Protein AF-A0A8S1ZXS4-F1 (afdb_monomer_lite)

Sequence (180 aa):
MLQGVTDLVLRGYRLYIASNRRCVRVIDLSGDEGFEDVTGSNPKPMLSPLGENDSFNIVVTTAGEALLVESTTFENQRTFRIYKKDPNADPEDQMPHLVEVDSLGDEALLLDLGITVPANHALGIQPNTIYFTRHNRVRYRVSFDLEICVFNVATKTIIKHLPHLANLKPRDALWFLPMT

Structure (mmCIF, N/CA/C/O backbone):
data_AF-A0A8S1ZXS4-F1
#
_entry.id   AF-A0A8S1ZXS4-F1
#
loop_
_atom_site.group_PDB
_atom_site.id
_atom_site.type_symbol
_atom_site.label_atom_id
_atom_site.label_alt_id
_atom_site.label_comp_id
_atom_site.label_asym_id
_atom_site.label_entity_id
_atom_site.label_seq_id
_atom_site.pdbx_PDB_ins_code
_atom_site.Car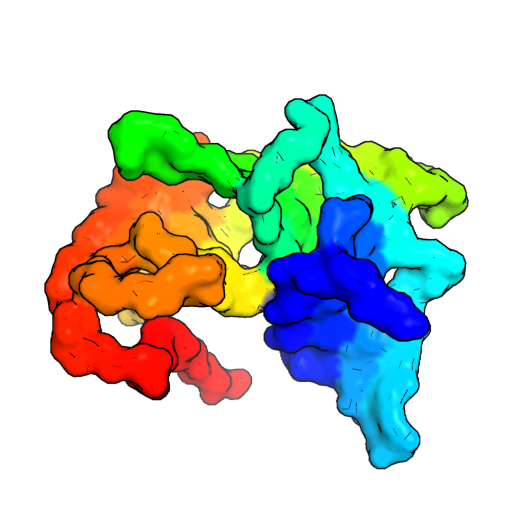tn_x
_atom_site.Cartn_y
_atom_site.Cartn_z
_atom_site.occupancy
_atom_site.B_iso_or_equiv
_atom_site.auth_seq_id
_atom_site.auth_comp_id
_atom_site.auth_asym_id
_atom_site.auth_atom_id
_atom_site.pdbx_PDB_model_num
ATOM 1 N N . MET A 1 1 ? 24.495 -1.938 -6.589 1.00 41.41 1 MET A N 1
ATOM 2 C CA . MET A 1 1 ? 24.020 -2.426 -5.273 1.00 41.41 1 MET A CA 1
ATOM 3 C C . MET A 1 1 ? 22.846 -1.558 -4.843 1.00 41.41 1 MET A C 1
ATOM 5 O O . MET A 1 1 ? 22.994 -0.344 -4.861 1.00 41.41 1 MET A O 1
ATOM 9 N N . LEU A 1 2 ? 21.697 -2.152 -4.507 1.00 52.34 2 LEU A N 1
ATOM 10 C CA . LEU A 1 2 ? 20.544 -1.449 -3.928 1.00 52.34 2 LEU A CA 1
ATOM 11 C C . LEU A 1 2 ? 20.883 -1.051 -2.479 1.00 52.34 2 LEU A C 1
ATOM 13 O O . LEU A 1 2 ? 20.649 -1.821 -1.552 1.00 52.34 2 LEU A O 1
ATOM 17 N N . GLN A 1 3 ? 21.511 0.107 -2.277 1.00 55.66 3 GLN A N 1
ATOM 18 C CA . GLN A 1 3 ? 21.660 0.675 -0.935 1.00 55.66 3 GLN A CA 1
ATOM 19 C C . GLN A 1 3 ? 20.367 1.388 -0.532 1.00 55.66 3 GLN A C 1
ATOM 21 O O . GLN A 1 3 ? 19.775 2.102 -1.338 1.00 55.66 3 GLN A O 1
ATOM 26 N N . GLY A 1 4 ? 19.949 1.200 0.721 1.00 70.38 4 GLY A N 1
ATOM 27 C CA . GLY A 1 4 ? 18.827 1.935 1.301 1.00 70.38 4 GLY A CA 1
ATOM 28 C C . GLY A 1 4 ? 17.440 1.447 0.884 1.00 70.38 4 GLY A C 1
ATOM 29 O O . GLY A 1 4 ? 16.550 2.276 0.781 1.00 70.38 4 GLY A O 1
ATOM 30 N N . VAL A 1 5 ? 17.230 0.148 0.635 1.00 79.81 5 VAL A N 1
ATOM 31 C CA . VAL A 1 5 ? 15.873 -0.399 0.422 1.00 79.81 5 VAL A CA 1
ATOM 32 C C . VAL A 1 5 ? 15.029 -0.205 1.683 1.00 79.81 5 VAL A C 1
ATOM 34 O O . VAL A 1 5 ? 15.467 -0.571 2.774 1.00 79.81 5 VAL A O 1
ATOM 37 N N . THR A 1 6 ? 13.833 0.361 1.534 1.00 79.50 6 THR A N 1
ATOM 38 C CA . THR A 1 6 ? 12.913 0.643 2.649 1.00 79.50 6 THR A CA 1
ATOM 39 C C . THR A 1 6 ? 11.636 -0.179 2.610 1.00 79.50 6 THR A C 1
ATOM 41 O O . THR A 1 6 ? 11.071 -0.431 3.672 1.00 79.50 6 THR A O 1
ATOM 44 N N . ASP A 1 7 ? 11.187 -0.592 1.425 1.00 83.06 7 ASP A N 1
ATOM 45 C CA . ASP A 1 7 ? 9.941 -1.338 1.240 1.00 83.06 7 ASP A CA 1
ATOM 46 C C . ASP A 1 7 ? 10.002 -2.209 -0.024 1.00 83.06 7 ASP A C 1
ATOM 48 O O . ASP A 1 7 ? 10.740 -1.902 -0.969 1.00 83.06 7 ASP A O 1
ATOM 52 N N . LEU A 1 8 ? 9.244 -3.304 -0.029 1.00 89.19 8 LEU A N 1
ATOM 53 C CA . LEU A 1 8 ? 9.168 -4.274 -1.122 1.00 89.19 8 LEU A CA 1
ATOM 54 C C . LEU A 1 8 ? 7.729 -4.762 -1.272 1.00 89.19 8 LEU A C 1
ATOM 56 O O . LEU A 1 8 ? 7.155 -5.288 -0.322 1.00 89.19 8 LEU A O 1
ATOM 60 N N . VAL A 1 9 ? 7.183 -4.673 -2.482 1.00 89.62 9 VAL A N 1
ATOM 61 C CA . VAL A 1 9 ? 5.836 -5.166 -2.788 1.00 89.62 9 VAL A CA 1
ATOM 62 C C . VAL A 1 9 ? 5.889 -6.075 -4.001 1.00 89.62 9 VAL A C 1
ATOM 64 O O . VAL A 1 9 ? 6.339 -5.667 -5.068 1.00 89.62 9 VAL A O 1
ATOM 67 N N . LEU A 1 10 ? 5.399 -7.304 -3.856 1.00 89.25 10 LEU A N 1
ATOM 68 C CA . LEU A 1 10 ? 5.210 -8.224 -4.973 1.00 89.25 10 LEU A CA 1
ATOM 69 C C . LEU A 1 10 ? 3.737 -8.218 -5.382 1.00 89.25 10 LEU A C 1
ATOM 71 O O . LEU A 1 10 ? 2.866 -8.519 -4.566 1.00 89.25 10 LEU A O 1
ATOM 75 N N . ARG A 1 11 ? 3.458 -7.915 -6.652 1.00 87.00 11 ARG A N 1
ATOM 76 C CA . ARG A 1 11 ? 2.115 -8.009 -7.228 1.00 87.00 11 ARG A CA 1
ATOM 77 C C . ARG A 1 11 ? 2.163 -8.723 -8.573 1.00 87.00 11 ARG A C 1
ATOM 79 O O . ARG A 1 11 ? 2.772 -8.234 -9.523 1.00 87.00 11 ARG A O 1
ATOM 86 N N . GLY A 1 12 ? 1.505 -9.880 -8.653 1.00 88.56 12 GLY A N 1
ATOM 87 C CA . GLY A 1 12 ? 1.665 -10.782 -9.794 1.00 88.56 12 GLY A CA 1
ATOM 88 C C . GLY A 1 12 ? 3.137 -11.167 -9.944 1.00 88.56 12 GLY A C 1
ATOM 89 O O . GLY A 1 12 ? 3.756 -11.608 -8.980 1.00 88.56 12 GLY A O 1
ATOM 90 N N . TYR A 1 13 ? 3.703 -10.922 -11.124 1.00 90.88 13 TYR A N 1
ATOM 91 C CA . TYR A 1 13 ? 5.125 -11.140 -11.403 1.00 90.88 13 TYR A CA 1
ATOM 92 C C . TYR A 1 13 ? 5.992 -9.886 -11.229 1.00 90.88 13 TYR A C 1
ATOM 94 O O . TYR A 1 13 ? 7.182 -9.929 -11.510 1.00 90.88 13 TYR A O 1
ATOM 102 N N . ARG A 1 14 ? 5.435 -8.760 -10.769 1.00 91.00 14 ARG A N 1
ATOM 103 C CA . ARG A 1 14 ? 6.185 -7.504 -10.629 1.00 91.00 14 ARG A CA 1
ATOM 104 C C . ARG A 1 14 ? 6.575 -7.242 -9.184 1.00 91.00 14 ARG A C 1
ATOM 106 O O . ARG A 1 14 ? 5.717 -7.170 -8.304 1.00 91.00 14 ARG A O 1
ATOM 113 N N . LEU A 1 15 ? 7.870 -7.058 -8.958 1.00 91.62 15 LEU A N 1
ATOM 114 C CA . LEU A 1 15 ? 8.454 -6.662 -7.685 1.00 91.62 15 LEU A CA 1
ATOM 115 C C . LEU A 1 15 ? 8.760 -5.162 -7.698 1.00 91.62 15 LEU A C 1
ATOM 117 O O . LEU A 1 15 ? 9.631 -4.695 -8.429 1.00 91.62 15 LEU A O 1
ATOM 121 N N . TYR A 1 16 ? 8.066 -4.419 -6.850 1.00 89.75 16 TYR A N 1
ATOM 122 C CA . TYR A 1 16 ? 8.255 -2.995 -6.623 1.00 89.75 16 TYR A CA 1
ATOM 123 C C . TYR A 1 16 ? 9.205 -2.814 -5.440 1.00 89.75 16 TYR A C 1
ATOM 125 O O . TYR A 1 16 ? 8.999 -3.388 -4.371 1.00 89.75 16 TYR A O 1
ATOM 133 N N . ILE A 1 17 ? 10.254 -2.022 -5.633 1.00 87.69 17 ILE A N 1
ATOM 134 C CA . ILE A 1 17 ? 11.334 -1.805 -4.674 1.00 87.69 17 ILE A CA 1
ATOM 135 C C . ILE A 1 17 ? 11.404 -0.319 -4.347 1.00 87.69 17 ILE A C 1
ATOM 137 O O . ILE A 1 17 ? 11.690 0.495 -5.226 1.00 87.69 17 ILE A O 1
ATOM 141 N N . ALA A 1 18 ? 11.176 0.019 -3.080 1.00 84.25 18 ALA A N 1
ATOM 142 C CA . ALA A 1 18 ? 11.321 1.370 -2.559 1.00 84.25 18 ALA A CA 1
ATOM 143 C C . ALA A 1 18 ? 12.730 1.595 -2.017 1.00 84.25 18 ALA A C 1
ATOM 145 O O . ALA A 1 18 ? 13.259 0.748 -1.290 1.00 84.25 18 ALA A O 1
ATOM 146 N N . SER A 1 19 ? 13.313 2.759 -2.291 1.00 81.62 19 SER A N 1
ATOM 147 C CA . SER A 1 19 ? 14.513 3.224 -1.595 1.00 81.62 19 SER A CA 1
ATOM 148 C C . SER A 1 19 ? 14.201 4.301 -0.554 1.00 81.62 19 SER A C 1
ATOM 150 O O . SER A 1 19 ? 13.156 4.946 -0.581 1.00 81.62 19 SER A O 1
ATOM 152 N N . ASN A 1 20 ? 15.166 4.568 0.321 1.00 75.12 20 ASN A N 1
ATOM 153 C CA . ASN A 1 20 ? 15.162 5.659 1.292 1.00 75.12 20 ASN A CA 1
ATOM 154 C C . ASN A 1 20 ? 15.043 7.044 0.647 1.00 75.12 20 ASN A C 1
ATOM 156 O O . ASN A 1 20 ? 14.559 7.968 1.288 1.00 75.12 20 ASN A O 1
ATOM 160 N N . ARG A 1 21 ? 15.419 7.178 -0.629 1.00 73.94 21 ARG A N 1
ATOM 161 C CA . ARG A 1 21 ? 15.195 8.384 -1.440 1.00 73.94 21 ARG A CA 1
ATOM 162 C C . ARG A 1 21 ? 13.806 8.427 -2.080 1.00 73.94 21 ARG A C 1
ATOM 164 O O . ARG A 1 21 ? 13.577 9.218 -2.989 1.00 73.94 21 ARG A O 1
ATOM 171 N N . ARG A 1 22 ? 12.899 7.548 -1.639 1.00 74.31 22 ARG A N 1
ATOM 172 C CA . ARG A 1 22 ? 11.533 7.382 -2.154 1.00 74.31 22 ARG A CA 1
ATOM 173 C C . ARG A 1 22 ? 11.491 7.094 -3.655 1.00 74.31 22 ARG A C 1
ATOM 175 O O . ARG A 1 22 ? 10.506 7.382 -4.324 1.00 74.31 22 ARG A O 1
ATOM 182 N N . CYS A 1 23 ? 12.558 6.522 -4.204 1.00 78.62 23 CYS A N 1
ATOM 183 C CA . CYS A 1 23 ? 12.569 6.054 -5.580 1.00 78.62 23 CYS A CA 1
ATOM 184 C C . CYS A 1 23 ? 11.900 4.686 -5.662 1.00 78.62 23 CYS A C 1
ATOM 186 O O . CYS A 1 23 ? 12.178 3.820 -4.829 1.00 78.62 23 CYS A O 1
ATOM 188 N N . VAL A 1 24 ? 11.084 4.485 -6.696 1.00 82.00 24 VAL A N 1
ATOM 189 C CA . VAL A 1 24 ? 10.483 3.183 -6.997 1.00 82.00 24 VAL A CA 1
ATOM 190 C C . VAL A 1 24 ? 11.207 2.558 -8.176 1.00 82.00 24 VAL A C 1
ATOM 192 O O . VAL A 1 24 ? 11.368 3.190 -9.220 1.00 82.00 24 VAL A O 1
ATOM 195 N N . ARG A 1 25 ? 11.634 1.310 -8.004 1.00 85.94 25 ARG A N 1
ATOM 196 C CA . ARG A 1 25 ? 12.129 0.446 -9.075 1.00 85.94 25 ARG A CA 1
ATOM 197 C C . ARG A 1 25 ? 11.171 -0.724 -9.243 1.00 85.94 25 ARG A C 1
ATOM 199 O O . ARG A 1 25 ? 10.718 -1.269 -8.242 1.00 85.94 25 ARG A O 1
ATOM 206 N N . VAL A 1 26 ? 10.872 -1.114 -10.472 1.00 88.88 26 VAL A N 1
ATOM 207 C CA . VAL A 1 26 ? 9.985 -2.234 -10.786 1.00 88.88 26 VAL A CA 1
ATOM 208 C C . VAL A 1 26 ? 10.769 -3.282 -11.558 1.00 88.88 26 VAL A C 1
ATOM 210 O O . VAL A 1 26 ? 11.319 -3.006 -12.619 1.00 88.88 26 VAL A O 1
ATOM 213 N N . ILE A 1 27 ? 10.815 -4.486 -11.003 1.00 90.62 27 ILE A N 1
ATOM 214 C CA . ILE A 1 27 ? 11.440 -5.651 -11.615 1.00 90.62 27 ILE A CA 1
ATOM 215 C C . ILE A 1 27 ? 10.336 -6.608 -12.059 1.00 90.62 27 ILE A C 1
ATOM 217 O O . ILE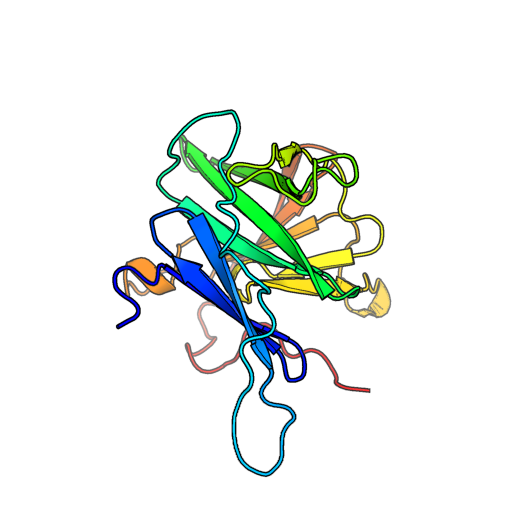 A 1 27 ? 9.493 -6.990 -11.247 1.00 90.62 27 ILE A O 1
ATOM 221 N N . ASP A 1 28 ? 10.336 -6.991 -13.328 1.00 91.56 28 ASP A N 1
ATOM 222 C CA . ASP A 1 28 ? 9.468 -8.030 -13.868 1.00 91.56 28 ASP A CA 1
ATOM 223 C C . ASP A 1 28 ? 10.149 -9.397 -13.724 1.00 91.56 28 ASP A C 1
ATOM 225 O O . ASP A 1 28 ? 11.274 -9.598 -14.178 1.00 91.56 28 ASP A O 1
ATOM 229 N N . LEU A 1 29 ? 9.474 -10.316 -13.038 1.00 92.44 29 LEU A N 1
ATOM 230 C CA . LEU A 1 29 ? 9.919 -11.677 -12.740 1.00 92.44 29 LEU A CA 1
ATOM 231 C C . LEU A 1 29 ? 9.190 -12.725 -13.598 1.00 92.44 29 LEU A C 1
ATOM 233 O O . LEU A 1 29 ? 9.255 -13.909 -13.281 1.00 92.44 29 LEU A O 1
ATOM 237 N N . SER A 1 30 ? 8.437 -12.313 -14.624 1.00 91.62 30 SER A N 1
ATOM 238 C CA . SER A 1 30 ? 7.656 -13.234 -15.466 1.00 91.62 30 SER A CA 1
ATOM 239 C C . SER A 1 30 ? 8.484 -13.997 -16.503 1.00 91.62 30 SER A C 1
ATOM 241 O O . SER A 1 30 ? 7.964 -14.928 -17.113 1.00 91.62 30 SER A O 1
ATOM 243 N N . GLY A 1 31 ? 9.746 -13.616 -16.719 1.00 87.06 31 GLY A N 1
ATOM 244 C CA . GLY A 1 31 ? 10.625 -14.251 -17.697 1.00 87.06 31 GLY A CA 1
ATOM 245 C C . GLY A 1 31 ? 11.149 -15.616 -17.243 1.00 87.06 31 GLY A C 1
ATOM 246 O O . GLY A 1 31 ? 11.563 -15.786 -16.099 1.00 87.06 31 GLY A O 1
ATOM 247 N N . ASP A 1 32 ? 11.208 -16.574 -18.170 1.00 80.81 32 ASP A N 1
ATOM 248 C CA . ASP A 1 32 ? 11.691 -17.937 -17.894 1.00 80.81 32 ASP A CA 1
ATOM 249 C C . ASP A 1 32 ? 13.200 -17.995 -17.568 1.00 80.81 32 ASP A C 1
ATOM 251 O O . ASP A 1 32 ? 13.646 -18.864 -16.819 1.00 80.81 32 ASP A O 1
ATOM 255 N N . GLU A 1 33 ? 13.997 -17.061 -18.106 1.00 83.00 33 GLU A N 1
ATOM 256 C CA . GLU A 1 33 ? 15.465 -17.035 -17.964 1.00 83.00 33 GLU A CA 1
ATOM 257 C C . GLU A 1 33 ? 15.992 -15.915 -17.047 1.00 83.00 33 GLU A C 1
ATOM 259 O O . GLU A 1 33 ? 17.198 -15.663 -16.993 1.00 83.00 33 GLU A O 1
ATOM 264 N N . GLY A 1 34 ? 15.121 -15.232 -16.298 1.00 84.81 34 GLY A N 1
ATOM 265 C CA . GLY A 1 34 ? 15.559 -14.206 -15.355 1.00 84.81 34 GLY A CA 1
ATOM 266 C C . GLY A 1 34 ? 14.544 -13.099 -15.119 1.00 84.81 34 GLY A C 1
ATOM 267 O O . GLY A 1 34 ? 13.339 -13.298 -15.210 1.00 84.81 34 GLY A O 1
ATOM 268 N N . PHE A 1 35 ? 15.057 -11.922 -14.772 1.00 89.50 35 PHE A N 1
ATOM 269 C CA . PHE A 1 35 ? 14.250 -10.755 -14.446 1.00 89.50 35 PHE A CA 1
ATOM 270 C C . PHE A 1 35 ? 14.625 -9.558 -15.315 1.00 89.50 35 PHE A C 1
ATOM 272 O O . PHE A 1 35 ? 15.794 -9.371 -15.660 1.00 89.50 35 PHE A O 1
ATOM 279 N N . GLU A 1 36 ? 13.643 -8.717 -15.616 1.00 90.00 36 GLU A N 1
ATOM 280 C CA . GLU A 1 36 ? 13.819 -7.490 -16.389 1.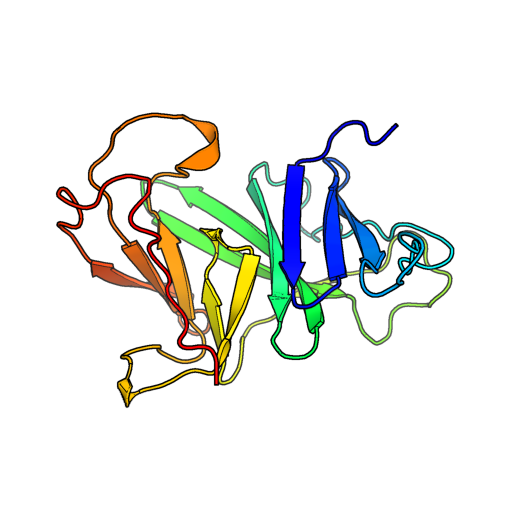00 90.00 36 GLU A CA 1
ATOM 281 C C . GLU A 1 36 ? 13.557 -6.264 -15.509 1.00 90.00 36 GLU A C 1
ATOM 283 O O . GLU A 1 36 ? 12.630 -6.240 -14.702 1.00 90.00 36 GLU A O 1
ATOM 288 N N . ASP A 1 37 ? 14.380 -5.225 -15.643 1.00 88.19 37 ASP A N 1
ATOM 289 C CA . ASP A 1 37 ? 14.093 -3.935 -15.019 1.00 88.19 37 ASP A CA 1
ATOM 290 C C . ASP A 1 37 ? 13.161 -3.121 -15.918 1.00 88.19 37 ASP A C 1
ATOM 292 O O . ASP A 1 37 ? 13.589 -2.536 -16.911 1.00 88.19 37 ASP A O 1
ATOM 296 N N . VAL A 1 38 ? 11.885 -3.069 -15.539 1.00 87.19 38 VAL A N 1
ATOM 297 C CA . VAL A 1 38 ? 10.821 -2.390 -16.293 1.00 87.19 38 VAL A CA 1
ATOM 298 C C . VAL A 1 38 ? 10.506 -1.000 -15.735 1.00 87.19 38 VAL A C 1
ATOM 300 O O . VAL A 1 38 ? 9.496 -0.393 -16.088 1.00 87.19 38 VAL A O 1
ATOM 303 N N . THR A 1 39 ? 11.371 -0.463 -14.869 1.00 78.25 39 THR A N 1
ATOM 304 C CA . THR A 1 39 ? 11.241 0.904 -14.333 1.00 78.25 39 THR A CA 1
ATOM 305 C C . THR A 1 39 ? 11.303 1.966 -15.440 1.00 78.25 39 THR A C 1
ATOM 307 O O . THR A 1 39 ? 10.772 3.064 -15.274 1.00 78.25 39 THR A O 1
ATOM 310 N N . GLY A 1 40 ? 11.946 1.645 -16.570 1.00 71.88 40 GLY A N 1
ATOM 311 C CA . GLY A 1 40 ? 12.321 2.595 -17.618 1.00 71.88 40 GLY A CA 1
ATOM 312 C C . GLY A 1 40 ? 13.655 3.292 -17.314 1.00 71.88 40 GLY A C 1
ATOM 313 O O . GLY A 1 40 ? 14.455 2.809 -16.516 1.00 71.88 40 GLY A O 1
ATOM 314 N N . SER A 1 41 ? 13.909 4.439 -17.952 1.00 55.03 41 SER A N 1
ATOM 315 C CA . SER A 1 41 ? 15.223 5.108 -17.953 1.00 55.03 41 SER A CA 1
ATOM 316 C C . SER A 1 41 ? 15.636 5.747 -16.624 1.00 55.03 41 SER A C 1
ATOM 318 O O . SER A 1 41 ? 16.808 6.069 -16.471 1.00 55.03 41 SER A O 1
ATOM 320 N N . ASN A 1 42 ? 14.719 5.961 -15.674 1.00 51.97 42 ASN A N 1
ATOM 321 C CA . ASN A 1 42 ? 15.036 6.603 -14.398 1.00 51.97 42 ASN A CA 1
ATOM 322 C C . ASN A 1 42 ? 14.141 6.081 -13.266 1.00 51.97 42 ASN A C 1
ATOM 324 O O . ASN A 1 42 ? 12.916 6.081 -13.416 1.00 51.97 42 ASN A O 1
ATOM 328 N N . PRO A 1 43 ? 14.706 5.718 -12.100 1.00 57.34 43 PRO A N 1
ATOM 329 C CA . PRO A 1 43 ? 13.906 5.494 -10.908 1.00 57.34 43 PRO A CA 1
ATOM 330 C C . PRO A 1 43 ? 13.306 6.836 -10.469 1.00 57.34 43 PRO A C 1
ATOM 332 O O . PRO A 1 43 ? 14.015 7.708 -9.969 1.00 57.34 43 PRO A O 1
ATOM 335 N N . LYS A 1 44 ? 12.002 7.031 -10.696 1.00 67.56 44 LYS A N 1
ATOM 336 C CA . LYS A 1 44 ? 11.343 8.310 -10.407 1.00 67.56 44 LYS A CA 1
ATOM 337 C C . LYS A 1 44 ? 11.169 8.464 -8.890 1.00 67.56 44 LYS A C 1
ATOM 339 O O . LYS A 1 44 ? 10.529 7.609 -8.271 1.00 67.56 44 LYS A O 1
ATOM 344 N N . PRO A 1 45 ? 11.761 9.495 -8.265 1.00 65.94 45 PRO A N 1
ATOM 345 C CA . PRO A 1 45 ? 11.549 9.770 -6.858 1.00 65.94 45 PRO A CA 1
ATOM 346 C C . PRO A 1 45 ? 10.095 10.204 -6.650 1.00 65.94 45 PRO A C 1
ATOM 348 O O . PRO A 1 45 ? 9.589 11.098 -7.322 1.00 65.94 45 PRO A O 1
ATOM 351 N N . MET A 1 46 ? 9.416 9.553 -5.713 1.00 67.50 46 MET A N 1
ATOM 352 C CA . MET A 1 46 ? 8.107 9.952 -5.217 1.00 67.50 46 MET A CA 1
ATOM 353 C C . MET A 1 46 ? 8.326 10.862 -4.010 1.00 67.50 46 MET A C 1
ATOM 355 O O . MET A 1 46 ? 8.345 10.409 -2.867 1.00 67.50 46 MET A O 1
ATOM 359 N N . LEU A 1 47 ? 8.538 12.153 -4.255 1.00 66.38 47 LEU A N 1
ATOM 360 C CA . LEU A 1 47 ? 8.699 13.125 -3.176 1.00 66.38 47 LEU A CA 1
ATOM 361 C C . LEU A 1 47 ? 7.338 13.673 -2.771 1.00 66.38 47 LEU A C 1
ATOM 363 O O . LEU A 1 47 ? 6.621 14.253 -3.586 1.00 66.38 47 LEU A O 1
ATOM 367 N N . SER A 1 48 ? 6.976 13.503 -1.500 1.00 63.91 48 SER A N 1
ATOM 368 C CA . SER A 1 48 ? 5.763 14.135 -0.992 1.00 63.91 48 SER A CA 1
ATOM 369 C C . SER A 1 48 ? 5.922 15.661 -0.975 1.00 63.91 48 SER A C 1
ATOM 371 O O . SER A 1 48 ? 6.999 16.142 -0.603 1.00 63.91 48 SER A O 1
ATOM 373 N N . PRO A 1 49 ? 4.849 16.429 -1.224 1.00 60.38 49 PRO A N 1
ATOM 374 C CA . PRO A 1 49 ? 4.870 17.891 -1.122 1.00 60.38 49 PRO A CA 1
ATOM 375 C C . PRO A 1 49 ? 5.223 18.436 0.275 1.00 60.38 49 PRO A C 1
ATOM 377 O O . PRO A 1 49 ? 5.538 19.613 0.410 1.00 60.38 49 PRO A O 1
ATOM 380 N N . LEU A 1 50 ? 5.143 17.604 1.320 1.00 59.50 50 LEU A N 1
ATOM 381 C CA . LEU A 1 50 ? 5.258 18.009 2.727 1.00 59.50 50 LEU A CA 1
ATOM 382 C C . LEU A 1 50 ? 6.649 17.764 3.341 1.00 59.50 50 LEU A C 1
ATOM 384 O O . LEU A 1 50 ? 6.832 18.018 4.528 1.00 59.50 50 LEU A O 1
ATOM 388 N N . GLY A 1 51 ? 7.627 17.299 2.552 1.00 60.16 51 GLY A N 1
ATOM 389 C CA . GLY A 1 51 ? 8.996 17.015 3.007 1.00 60.16 51 GLY A CA 1
ATOM 390 C C . GLY A 1 51 ? 9.279 15.541 3.338 1.00 60.16 51 GLY A C 1
ATOM 391 O O . GLY A 1 51 ? 8.607 14.626 2.860 1.00 60.16 51 GLY A O 1
ATOM 392 N N . GLU A 1 52 ? 10.333 15.283 4.114 1.00 56.66 52 GLU A N 1
ATOM 393 C CA . GLU A 1 52 ? 10.691 13.933 4.568 1.00 56.66 52 GLU A CA 1
ATOM 394 C C . GLU A 1 52 ? 9.875 13.565 5.814 1.00 56.66 52 GLU A C 1
ATOM 396 O O . GLU A 1 52 ? 10.157 13.996 6.925 1.00 56.66 52 GLU A O 1
ATOM 401 N N . ASN A 1 53 ? 8.830 12.769 5.618 1.00 58.91 53 ASN A N 1
ATOM 402 C CA . ASN A 1 53 ? 8.141 12.052 6.684 1.00 58.91 53 ASN A CA 1
ATOM 403 C C . ASN A 1 53 ? 8.827 10.679 6.873 1.00 58.91 53 ASN A C 1
ATOM 405 O O . ASN A 1 53 ? 9.027 9.951 5.892 1.00 58.91 53 ASN A O 1
ATOM 409 N N . ASP A 1 54 ? 9.169 10.304 8.111 1.00 58.50 54 ASP A N 1
ATOM 410 C CA . ASP A 1 54 ? 10.007 9.123 8.429 1.00 58.50 54 ASP A CA 1
ATOM 411 C C . ASP A 1 54 ? 9.335 7.761 8.145 1.00 58.50 54 ASP A C 1
ATOM 413 O O . ASP A 1 54 ? 9.963 6.690 8.195 1.00 58.50 54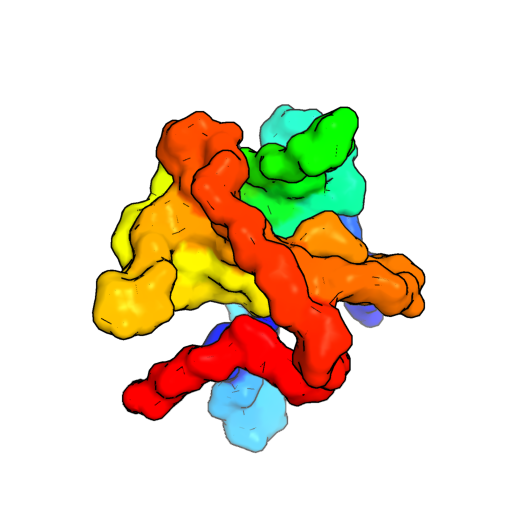 ASP A O 1
ATOM 417 N N . SER A 1 55 ? 8.024 7.765 7.888 1.00 76.50 55 SER A N 1
ATOM 418 C CA . SER A 1 55 ? 7.226 6.553 7.687 1.00 76.50 55 SER A CA 1
ATOM 419 C C . SER A 1 55 ? 6.367 6.651 6.434 1.00 76.50 55 SER A C 1
ATOM 421 O O . SER A 1 55 ? 5.299 7.265 6.437 1.00 76.50 55 SER A O 1
ATOM 423 N N . PHE A 1 56 ? 6.836 5.989 5.381 1.00 82.88 56 PHE A N 1
ATOM 424 C CA . PHE A 1 56 ? 6.099 5.781 4.146 1.00 82.88 56 PHE A CA 1
ATOM 425 C C . PHE A 1 56 ? 6.100 4.302 3.759 1.00 82.88 56 PHE A C 1
ATOM 427 O O . PHE A 1 56 ? 6.999 3.550 4.146 1.00 82.88 56 PHE A O 1
ATOM 434 N N . ASN A 1 57 ? 5.102 3.926 2.970 1.00 87.12 57 ASN A N 1
ATOM 435 C CA . ASN A 1 57 ? 4.968 2.634 2.318 1.00 87.12 57 ASN A CA 1
ATOM 436 C C . ASN A 1 57 ? 4.724 2.844 0.825 1.00 87.12 57 ASN A C 1
ATOM 438 O O . ASN A 1 57 ? 4.074 3.819 0.433 1.00 87.12 57 ASN A O 1
ATOM 442 N N . ILE A 1 58 ? 5.217 1.923 0.001 1.00 88.81 58 ILE A N 1
ATOM 443 C CA . ILE A 1 58 ? 4.741 1.815 -1.379 1.00 88.81 58 ILE A CA 1
ATOM 444 C C . ILE A 1 58 ? 3.534 0.894 -1.376 1.00 88.81 58 ILE A C 1
ATOM 446 O O . ILE A 1 58 ? 3.544 -0.156 -0.740 1.00 88.81 58 ILE A O 1
ATOM 450 N N . VAL A 1 59 ? 2.496 1.290 -2.100 1.00 91.94 59 VAL A N 1
ATOM 451 C CA . VAL A 1 59 ? 1.312 0.466 -2.304 1.00 91.94 59 VAL A CA 1
ATOM 452 C C . VAL A 1 59 ? 1.058 0.289 -3.788 1.00 91.94 59 VAL A C 1
ATOM 454 O O . VAL A 1 59 ? 1.190 1.238 -4.547 1.00 91.94 59 VAL A O 1
ATOM 457 N N . VAL A 1 60 ? 0.672 -0.907 -4.217 1.00 92.38 60 VAL A N 1
ATOM 458 C CA . VAL A 1 60 ? 0.313 -1.175 -5.614 1.00 92.38 60 VAL A CA 1
ATOM 459 C C . VAL A 1 60 ? -1.183 -1.458 -5.708 1.00 92.38 60 VAL A C 1
ATOM 461 O O . VAL A 1 60 ? -1.683 -2.329 -4.993 1.00 92.38 60 VAL A O 1
ATOM 464 N N . THR A 1 61 ? -1.901 -0.752 -6.585 1.00 94.00 61 THR A N 1
ATOM 465 C CA . THR A 1 61 ? -3.360 -0.884 -6.760 1.00 94.00 61 THR A CA 1
ATOM 466 C C . THR A 1 61 ? -3.754 -2.116 -7.570 1.00 94.00 61 THR A C 1
ATOM 468 O O . THR A 1 61 ? -2.883 -2.749 -8.176 1.00 94.00 61 THR A O 1
ATOM 471 N N . THR A 1 62 ? -5.049 -2.465 -7.644 1.00 92.94 62 THR A N 1
ATOM 472 C CA . THR A 1 62 ? -5.497 -3.589 -8.491 1.00 92.94 62 THR A CA 1
ATOM 473 C C . THR A 1 62 ? -5.232 -3.390 -9.970 1.00 92.94 62 THR A C 1
ATOM 475 O O . THR A 1 62 ? -4.915 -4.359 -10.659 1.00 92.94 62 THR A O 1
ATOM 478 N N . ALA A 1 63 ? -5.193 -2.136 -10.412 1.00 90.69 63 ALA A N 1
ATOM 479 C CA . ALA A 1 63 ? -4.766 -1.747 -11.749 1.00 90.69 63 ALA A CA 1
ATOM 480 C C . ALA A 1 63 ? -3.234 -1.782 -11.958 1.00 90.69 63 ALA A C 1
ATOM 482 O O . ALA A 1 63 ? -2.763 -1.527 -13.064 1.00 90.69 63 ALA A O 1
ATOM 483 N N . GLY A 1 64 ? -2.440 -2.083 -10.924 1.00 87.62 64 GLY A N 1
ATOM 484 C CA . GLY A 1 64 ? -0.974 -2.092 -10.988 1.00 87.62 64 GLY A CA 1
ATOM 485 C C . GLY A 1 64 ? -0.320 -0.713 -10.839 1.00 87.62 64 GLY A C 1
ATOM 486 O O . GLY A 1 64 ? 0.890 -0.590 -11.046 1.00 87.62 64 GLY A O 1
ATOM 487 N N . GLU A 1 65 ? -1.092 0.317 -10.480 1.00 88.69 65 GLU A N 1
ATOM 488 C CA . GLU A 1 65 ? -0.589 1.671 -10.226 1.00 88.69 65 GLU A CA 1
ATOM 489 C C . GLU A 1 65 ? 0.146 1.719 -8.880 1.00 88.69 65 GLU A C 1
ATOM 491 O O . GLU A 1 65 ? -0.334 1.175 -7.889 1.00 88.69 65 GLU A O 1
ATOM 496 N N . ALA A 1 66 ? 1.309 2.372 -8.833 1.00 89.19 66 ALA A N 1
ATOM 497 C CA . ALA A 1 66 ? 2.055 2.569 -7.594 1.00 89.19 66 ALA A CA 1
ATOM 498 C C . ALA A 1 66 ? 1.618 3.862 -6.883 1.00 89.19 66 ALA A C 1
ATOM 500 O O . ALA A 1 66 ? 1.577 4.939 -7.480 1.00 89.19 66 ALA A O 1
ATOM 501 N N . LEU A 1 67 ? 1.350 3.745 -5.588 1.00 91.50 67 LEU A N 1
ATOM 502 C CA . LEU A 1 67 ? 0.989 4.808 -4.664 1.00 91.50 67 LEU A CA 1
ATOM 503 C C . LEU A 1 67 ? 2.073 4.944 -3.592 1.00 91.50 67 LEU A C 1
ATOM 505 O O . LEU A 1 67 ? 2.643 3.953 -3.134 1.00 91.50 67 LEU A O 1
ATOM 509 N N . LEU A 1 68 ? 2.308 6.172 -3.142 1.00 89.69 68 LEU A N 1
ATOM 510 C CA . LEU A 1 68 ? 3.077 6.467 -1.939 1.00 89.69 68 LEU A CA 1
ATOM 511 C C . LEU A 1 68 ? 2.090 6.738 -0.806 1.00 89.69 68 LEU A C 1
ATOM 513 O O . LEU A 1 68 ? 1.276 7.656 -0.898 1.00 89.69 68 LEU A O 1
ATOM 517 N N . VAL A 1 69 ? 2.169 5.959 0.267 1.00 90.38 69 VAL A N 1
ATOM 518 C CA . VAL A 1 69 ? 1.334 6.147 1.454 1.00 90.38 69 VAL A CA 1
ATOM 519 C C . VAL A 1 69 ? 2.204 6.626 2.593 1.00 90.38 69 VAL A C 1
ATOM 521 O O . VAL A 1 69 ? 3.037 5.885 3.110 1.00 90.38 69 VAL A O 1
ATOM 524 N N . GLU A 1 70 ? 2.000 7.866 3.005 1.00 88.19 70 GLU A N 1
ATOM 525 C CA . GLU A 1 70 ? 2.635 8.412 4.193 1.00 88.19 70 GLU A CA 1
ATOM 526 C C . GLU A 1 70 ? 1.754 8.182 5.410 1.00 88.19 70 GLU A C 1
ATOM 528 O O . GLU A 1 70 ? 0.529 8.303 5.342 1.00 88.19 70 GLU A O 1
ATOM 533 N N . SER A 1 71 ? 2.384 7.878 6.542 1.00 85.62 71 SER A N 1
ATOM 534 C CA . SER A 1 71 ? 1.678 7.729 7.806 1.00 85.62 71 SER A CA 1
ATOM 535 C C . SER A 1 71 ? 2.309 8.586 8.891 1.00 85.62 71 SER A C 1
ATOM 537 O O . SER A 1 71 ? 3.505 8.465 9.152 1.00 85.62 71 SER A O 1
ATOM 539 N N . THR A 1 72 ? 1.488 9.376 9.574 1.00 83.25 72 THR A N 1
ATOM 540 C CA . THR A 1 72 ? 1.898 10.177 10.731 1.00 83.25 72 THR A CA 1
ATOM 541 C C . THR A 1 72 ? 1.219 9.623 11.974 1.00 83.25 72 THR A C 1
ATOM 543 O O . THR A 1 72 ? 0.041 9.272 11.933 1.00 83.25 72 THR A O 1
ATOM 546 N N . THR A 1 73 ? 1.954 9.520 13.082 1.00 78.44 73 THR A N 1
ATOM 547 C CA . THR A 1 73 ? 1.399 9.097 14.376 1.00 78.44 73 THR A CA 1
ATOM 548 C C . THR A 1 73 ? 1.560 10.228 15.381 1.00 78.44 73 THR A C 1
ATOM 550 O O . THR A 1 73 ? 2.679 10.663 15.633 1.00 78.44 73 THR A O 1
ATOM 553 N N . PHE A 1 74 ? 0.455 10.698 15.954 1.00 73.06 74 PHE A N 1
ATOM 554 C CA . PHE A 1 74 ? 0.434 11.732 16.987 1.00 73.06 74 PHE A CA 1
ATOM 555 C C . PHE A 1 74 ? -0.549 11.326 18.087 1.00 73.06 74 PHE A C 1
ATOM 557 O O . PHE A 1 74 ? -1.662 10.920 17.770 1.00 73.06 74 PHE A O 1
ATOM 564 N N . GLU A 1 75 ? -0.133 11.375 19.357 1.00 68.00 75 GLU A N 1
ATOM 565 C CA . GLU A 1 75 ? -0.980 11.058 20.528 1.00 68.00 75 GLU A CA 1
ATOM 566 C C . GLU A 1 75 ? -1.827 9.771 20.374 1.00 68.00 75 GLU A C 1
ATOM 568 O O . GLU A 1 75 ? -2.997 9.716 20.736 1.00 68.00 75 GLU A O 1
ATOM 573 N N . ASN A 1 76 ? -1.222 8.706 19.829 1.00 66.81 76 ASN A N 1
ATOM 574 C CA . ASN A 1 76 ? -1.844 7.405 19.512 1.00 66.81 76 ASN A CA 1
ATOM 575 C C . ASN A 1 76 ? -2.849 7.378 18.347 1.00 66.81 76 ASN A C 1
ATOM 577 O O . ASN A 1 76 ? -3.402 6.312 18.056 1.00 66.81 76 ASN A O 1
ATOM 581 N N . GLN A 1 77 ? -3.049 8.487 17.643 1.00 74.00 77 GLN A N 1
ATOM 582 C CA . GLN A 1 77 ? -3.806 8.541 16.400 1.00 74.00 77 GLN A CA 1
ATOM 583 C C . GLN A 1 77 ? -2.859 8.430 15.204 1.00 74.00 77 GLN A C 1
ATOM 585 O O . GLN A 1 77 ? -1.893 9.184 15.082 1.00 74.00 77 GLN A O 1
ATOM 590 N N . ARG A 1 78 ? -3.145 7.482 14.306 1.00 82.38 78 ARG A N 1
ATOM 591 C CA . ARG A 1 78 ? -2.433 7.338 13.033 1.00 82.38 78 ARG A CA 1
ATOM 592 C C . ARG A 1 78 ? -3.285 7.913 11.909 1.00 82.38 78 ARG A C 1
ATOM 594 O O . ARG A 1 78 ? -4.446 7.535 11.762 1.00 82.38 78 ARG A O 1
ATOM 601 N N . THR A 1 79 ? -2.713 8.827 11.140 1.00 87.94 79 THR A N 1
ATOM 602 C CA . THR A 1 79 ? -3.330 9.420 9.951 1.00 87.94 79 THR A CA 1
ATOM 603 C C . THR A 1 79 ? -2.518 9.058 8.720 1.00 87.94 79 THR A C 1
ATOM 605 O O . THR A 1 79 ? -1.325 8.760 8.815 1.00 87.94 79 THR A O 1
ATOM 608 N N . PHE A 1 80 ? -3.182 9.061 7.568 1.00 90.81 80 PHE A N 1
ATOM 609 C CA . PHE A 1 80 ? -2.584 8.654 6.306 1.00 90.81 80 PHE A CA 1
ATOM 610 C C . PHE A 1 80 ? -2.807 9.710 5.237 1.00 90.81 80 PHE A C 1
ATOM 612 O O . PHE A 1 80 ? -3.860 10.350 5.197 1.00 90.81 80 PHE A O 1
ATOM 619 N N . ARG A 1 81 ? -1.816 9.851 4.361 1.00 90.62 81 ARG A N 1
ATOM 620 C CA . ARG A 1 81 ? -1.934 10.585 3.103 1.00 90.62 81 ARG A CA 1
ATOM 621 C C . ARG A 1 81 ? -1.475 9.686 1.974 1.00 90.62 81 ARG A C 1
ATOM 623 O O . ARG A 1 81 ? -0.457 9.009 2.098 1.00 90.62 81 ARG A O 1
ATOM 630 N N . ILE A 1 82 ? -2.257 9.656 0.908 1.00 92.62 82 ILE A N 1
ATOM 631 C CA . ILE A 1 82 ? -2.021 8.795 -0.244 1.00 92.62 82 ILE A CA 1
ATOM 632 C C . ILE A 1 82 ? -1.649 9.702 -1.401 1.00 92.62 82 ILE A C 1
ATOM 634 O O . ILE A 1 82 ? -2.318 10.699 -1.645 1.00 92.62 82 ILE A O 1
ATOM 638 N N . TYR A 1 83 ? -0.595 9.347 -2.113 1.00 90.31 83 TYR A N 1
ATOM 639 C CA . TYR A 1 83 ? -0.094 10.103 -3.241 1.00 90.31 83 TYR A CA 1
ATOM 640 C C . TYR A 1 83 ? 0.088 9.188 -4.439 1.00 90.31 83 TYR A C 1
ATOM 642 O O . TYR A 1 83 ? 0.514 8.041 -4.299 1.00 90.31 83 TYR A O 1
ATOM 650 N N . LYS A 1 84 ? -0.169 9.720 -5.626 1.00 88.31 84 LYS A N 1
ATOM 651 C CA . LYS A 1 84 ? 0.177 9.074 -6.891 1.00 88.31 84 LYS A CA 1
ATOM 652 C C . LYS A 1 84 ? 0.943 10.033 -7.778 1.00 88.31 84 LYS A C 1
ATOM 654 O O . LYS A 1 84 ? 0.946 11.243 -7.547 1.00 88.31 84 LYS A O 1
ATOM 659 N N . LYS A 1 85 ? 1.599 9.486 -8.795 1.00 83.69 85 LYS A N 1
ATOM 660 C CA . LYS A 1 85 ? 2.255 10.303 -9.812 1.00 83.69 85 LYS A CA 1
ATOM 661 C C . LYS A 1 85 ? 1.205 11.160 -10.526 1.00 83.69 85 LYS A C 1
ATOM 663 O O . LYS A 1 85 ? 0.149 10.642 -10.888 1.00 83.69 85 LYS A O 1
ATOM 668 N N . ASP A 1 86 ? 1.494 12.441 -10.740 1.00 83.62 86 ASP A N 1
ATOM 669 C CA . ASP A 1 86 ? 0.640 13.279 -11.580 1.00 83.62 86 ASP A CA 1
ATOM 670 C C . ASP A 1 86 ? 0.592 12.688 -13.005 1.00 83.62 86 ASP A C 1
ATOM 672 O O . ASP A 1 86 ? 1.646 12.533 -13.637 1.00 83.62 86 ASP A O 1
ATOM 676 N N . PRO A 1 87 ? -0.596 12.324 -13.528 1.00 79.81 87 PRO A N 1
ATOM 677 C CA . PRO A 1 87 ? -0.723 11.826 -14.895 1.00 79.81 87 PRO A CA 1
ATOM 678 C C . PRO A 1 87 ? -0.302 12.862 -15.946 1.00 79.81 87 PRO A C 1
ATOM 680 O O . PRO A 1 87 ? 0.029 12.476 -17.064 1.00 79.81 87 PRO A O 1
ATOM 683 N N . ASN A 1 88 ? -0.288 14.150 -15.594 1.00 83.12 88 ASN A N 1
ATOM 684 C CA . ASN A 1 88 ? 0.120 15.245 -16.470 1.00 83.12 88 ASN A CA 1
ATOM 685 C C . ASN A 1 88 ? 1.599 15.630 -16.309 1.00 83.12 88 ASN A C 1
ATOM 687 O O . ASN A 1 88 ? 2.053 16.550 -16.988 1.00 83.12 88 ASN A O 1
ATOM 691 N N . ALA A 1 89 ? 2.351 14.966 -15.421 1.00 78.62 89 ALA A N 1
ATOM 692 C CA . ALA A 1 89 ? 3.774 15.245 -15.261 1.00 78.62 89 ALA A CA 1
ATOM 693 C C . ALA A 1 89 ? 4.545 14.910 -16.542 1.00 78.62 89 ALA A C 1
ATOM 695 O O . ALA A 1 89 ? 4.326 13.860 -17.156 1.00 78.62 89 ALA A O 1
ATOM 696 N N . ASP A 1 90 ? 5.499 15.777 -16.888 1.00 78.50 90 ASP A N 1
ATOM 697 C CA . ASP A 1 90 ? 6.393 15.573 -18.023 1.00 78.50 90 ASP A CA 1
ATOM 698 C C . ASP A 1 90 ? 7.110 14.207 -17.886 1.00 78.50 90 ASP A C 1
ATOM 700 O O . ASP A 1 90 ? 7.692 13.892 -16.837 1.00 78.50 90 ASP A O 1
ATOM 704 N N . PRO A 1 91 ? 7.041 13.333 -18.909 1.00 73.12 91 PRO A N 1
ATOM 705 C CA . PRO A 1 91 ? 7.760 12.065 -18.921 1.00 73.12 91 PRO A CA 1
ATOM 706 C C . PRO A 1 91 ? 9.269 12.197 -18.683 1.00 73.12 91 PRO A C 1
ATOM 708 O O . PRO A 1 91 ? 9.843 11.280 -18.088 1.00 73.12 91 PRO A O 1
ATOM 711 N N . GLU A 1 92 ? 9.879 13.316 -19.071 1.00 74.69 92 GLU A N 1
ATOM 712 C CA . GLU A 1 92 ? 11.306 13.607 -18.892 1.00 74.69 92 GLU A CA 1
ATOM 713 C C . GLU A 1 92 ? 11.626 14.253 -17.535 1.00 74.69 92 GLU A C 1
ATOM 715 O O . GLU A 1 92 ? 12.795 14.345 -17.153 1.00 74.69 92 GLU A O 1
ATOM 720 N N . ASP A 1 93 ? 10.606 14.648 -16.762 1.00 73.50 93 ASP A N 1
ATOM 721 C CA . ASP A 1 93 ? 10.814 15.181 -15.421 1.00 73.50 93 ASP A CA 1
ATOM 722 C C . ASP A 1 93 ? 11.400 14.097 -14.507 1.00 73.50 93 ASP A C 1
ATOM 724 O O . ASP A 1 93 ? 10.827 13.014 -14.290 1.00 73.50 93 ASP A O 1
ATOM 728 N N . GLN A 1 94 ? 12.585 14.411 -13.986 1.00 68.88 94 GLN A N 1
ATOM 729 C CA . GLN A 1 94 ? 13.330 13.577 -13.054 1.00 68.88 94 GLN A CA 1
ATOM 730 C C . GLN A 1 94 ? 12.766 13.663 -11.633 1.00 68.88 94 GLN A C 1
ATOM 732 O O . GLN A 1 94 ? 13.106 12.822 -10.804 1.00 68.88 94 GLN A O 1
ATOM 737 N N . MET A 1 95 ? 11.910 14.645 -11.339 1.00 71.06 95 MET A N 1
ATOM 738 C CA . MET A 1 95 ? 11.292 14.874 -10.033 1.00 71.06 95 MET A CA 1
ATOM 739 C C . MET A 1 95 ? 9.793 15.180 -10.181 1.00 71.06 95 MET A C 1
ATOM 741 O O . MET A 1 95 ? 9.343 16.250 -9.768 1.00 71.06 95 MET A O 1
ATOM 745 N N . PRO A 1 96 ? 9.002 14.242 -10.737 1.00 72.00 96 PRO A N 1
ATOM 746 C CA . PRO A 1 96 ? 7.599 14.499 -11.022 1.00 72.00 96 PRO A CA 1
ATOM 747 C C . PRO A 1 96 ? 6.830 14.824 -9.743 1.00 72.00 96 PRO A C 1
ATOM 749 O O . PRO A 1 96 ? 6.958 14.141 -8.721 1.00 72.00 96 PRO A O 1
ATOM 752 N N . HIS A 1 97 ? 5.971 15.836 -9.829 1.00 76.69 97 HIS A N 1
ATOM 753 C CA . HIS A 1 97 ? 5.050 16.155 -8.752 1.00 76.69 97 HIS A CA 1
ATOM 754 C C . HIS A 1 97 ? 4.101 14.983 -8.469 1.00 76.69 97 HIS A C 1
ATOM 756 O O . HIS A 1 97 ? 3.630 14.278 -9.370 1.00 76.69 97 HIS A O 1
ATOM 762 N N . LEU A 1 98 ? 3.823 14.779 -7.183 1.00 83.50 98 LEU A N 1
ATOM 763 C CA . LEU A 1 98 ? 2.792 13.859 -6.733 1.00 83.50 98 LEU A CA 1
ATOM 764 C C . LEU A 1 98 ? 1.498 14.614 -6.453 1.00 83.50 98 LEU A C 1
ATOM 766 O O . LEU A 1 98 ? 1.518 15.716 -5.901 1.00 83.50 98 LEU A O 1
ATOM 770 N N . VAL A 1 99 ? 0.375 13.975 -6.760 1.00 88.62 99 VAL A N 1
ATOM 771 C CA . VAL A 1 99 ? -0.963 14.463 -6.419 1.00 88.62 99 VAL A CA 1
ATOM 772 C C . VAL A 1 99 ? -1.528 13.642 -5.264 1.00 88.62 99 VAL A C 1
ATOM 774 O O . VAL A 1 99 ? -1.409 12.413 -5.256 1.00 88.62 99 VAL A O 1
ATOM 777 N N . GLU A 1 100 ? -2.100 14.322 -4.264 1.00 90.81 100 GLU A N 1
ATOM 778 C CA . GLU A 1 100 ? -2.807 13.656 -3.161 1.00 90.81 100 GLU A CA 1
ATOM 779 C C . GLU A 1 100 ? -4.066 12.974 -3.715 1.00 90.81 100 GLU A C 1
ATOM 781 O O . GLU A 1 100 ? -4.741 13.489 -4.607 1.00 90.81 100 GLU A O 1
ATOM 786 N N . VAL A 1 101 ? -4.348 11.780 -3.207 1.00 90.88 101 VAL A N 1
ATOM 787 C CA . VAL A 1 101 ? -5.495 10.959 -3.575 1.00 90.88 101 VAL A CA 1
ATOM 788 C C . VAL A 1 101 ? -6.446 10.918 -2.388 1.00 90.88 101 VAL A C 1
ATOM 790 O O . VAL A 1 101 ? -6.112 10.379 -1.334 1.00 90.88 101 VAL A O 1
ATOM 793 N N . ASP A 1 102 ? -7.654 11.444 -2.581 1.00 91.75 102 ASP A N 1
ATOM 794 C CA . ASP A 1 102 ? -8.684 11.493 -1.535 1.00 91.75 102 ASP A CA 1
ATOM 795 C C . ASP A 1 102 ? -9.573 10.235 -1.490 1.00 91.75 102 ASP A C 1
ATOM 797 O O . ASP A 1 102 ? -10.435 10.103 -0.617 1.00 91.75 102 ASP A O 1
ATOM 801 N N . SER A 1 103 ? -9.395 9.297 -2.430 1.00 94.44 103 SER A N 1
ATOM 802 C CA . SER A 1 103 ? -10.168 8.056 -2.464 1.00 94.44 103 SER A CA 1
ATOM 803 C C . SER A 1 103 ? -9.448 6.895 -3.151 1.00 94.44 103 SER A C 1
ATOM 805 O O . SER A 1 103 ? -8.839 7.063 -4.203 1.00 94.44 103 SER A O 1
ATOM 807 N N . LEU A 1 104 ? -9.594 5.696 -2.586 1.00 95.06 104 LEU A N 1
ATOM 808 C CA . LEU A 1 104 ? -9.239 4.414 -3.206 1.00 95.06 104 LEU A CA 1
ATOM 809 C C . LEU A 1 104 ? -10.389 3.830 -4.053 1.00 95.06 104 LEU A C 1
ATOM 811 O O . LEU A 1 104 ? -10.274 2.719 -4.564 1.00 95.06 104 LEU A O 1
ATOM 815 N N . GLY A 1 105 ? -11.512 4.546 -4.182 1.00 95.31 105 GLY A N 1
ATOM 816 C CA . GLY A 1 105 ? -12.706 4.063 -4.873 1.00 95.31 105 GLY A CA 1
ATOM 817 C C . GLY A 1 105 ? -13.276 2.800 -4.225 1.00 95.31 105 GLY A C 1
ATOM 818 O O . GLY A 1 105 ? -13.409 2.726 -3.001 1.00 95.31 105 GLY A O 1
ATOM 819 N N . ASP A 1 106 ? -13.569 1.801 -5.056 1.00 96.12 106 ASP A N 1
ATOM 820 C CA . ASP A 1 106 ? -14.106 0.498 -4.645 1.00 96.12 106 ASP A CA 1
ATOM 821 C C . ASP A 1 106 ? -13.019 -0.491 -4.188 1.00 96.12 106 ASP A C 1
ATOM 823 O O . ASP A 1 106 ? -13.242 -1.700 -4.160 1.00 96.12 106 ASP A O 1
ATOM 827 N N . GLU A 1 107 ? -11.832 -0.008 -3.820 1.00 96.38 107 GLU A N 1
ATOM 828 C CA . GLU A 1 107 ? -10.748 -0.827 -3.278 1.00 96.38 107 GLU A CA 1
ATOM 829 C C . GLU A 1 107 ? -10.535 -0.584 -1.777 1.00 96.38 107 GLU A C 1
ATOM 831 O O . GLU A 1 107 ? -10.876 0.465 -1.223 1.00 96.38 107 GLU A O 1
ATOM 836 N N . ALA A 1 108 ? -9.920 -1.561 -1.118 1.00 95.38 108 ALA A N 1
ATOM 837 C CA . ALA A 1 108 ? -9.378 -1.447 0.227 1.00 95.38 108 ALA A CA 1
ATOM 838 C C . ALA A 1 108 ? -7.868 -1.684 0.208 1.00 95.38 108 ALA A C 1
ATOM 840 O O . ALA A 1 108 ? -7.368 -2.539 -0.522 1.00 95.38 108 ALA A O 1
ATOM 841 N N . LEU A 1 109 ? -7.138 -0.952 1.041 1.00 94.81 109 LEU A N 1
ATOM 842 C CA . LEU A 1 109 ? -5.686 -1.017 1.133 1.00 94.81 109 LEU A CA 1
ATOM 843 C C . LEU A 1 109 ? -5.268 -1.870 2.326 1.00 94.81 109 LEU A C 1
ATOM 845 O O . LEU A 1 109 ? -5.649 -1.587 3.459 1.00 94.81 109 LEU A O 1
ATOM 849 N N . LEU A 1 110 ? -4.455 -2.893 2.078 1.00 92.12 110 LEU A N 1
ATOM 850 C CA . LEU A 1 110 ? -3.841 -3.731 3.103 1.00 92.12 110 LEU A CA 1
ATOM 851 C C . LEU A 1 110 ? -2.415 -3.227 3.324 1.00 92.12 110 LEU A C 1
ATOM 853 O O . LEU A 1 110 ?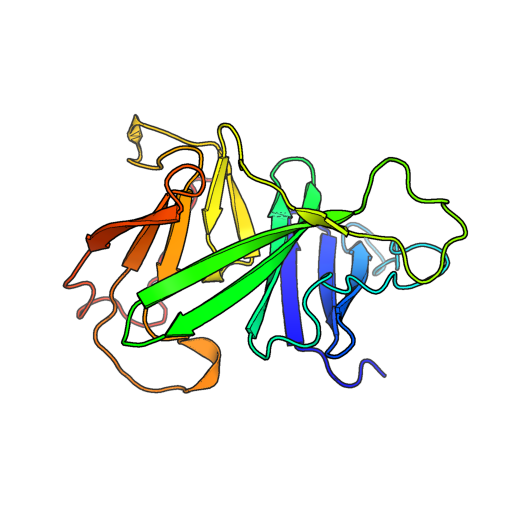 -1.488 -3.638 2.628 1.00 92.12 110 LEU A O 1
ATOM 857 N N . LEU A 1 111 ? -2.244 -2.288 4.259 1.00 90.00 111 LEU A N 1
ATOM 858 C CA . LEU A 1 111 ? -1.027 -1.473 4.348 1.00 90.00 111 LEU A CA 1
ATOM 859 C C . LEU A 1 111 ? 0.217 -2.315 4.611 1.00 90.00 111 LEU A C 1
ATOM 861 O O . LEU A 1 111 ? 1.241 -2.107 3.972 1.00 90.00 111 LEU A O 1
ATOM 865 N N . ASP A 1 112 ? 0.108 -3.292 5.509 1.00 84.25 112 ASP A N 1
ATOM 866 C CA . ASP A 1 112 ? 1.227 -4.167 5.867 1.00 84.25 112 ASP A CA 1
ATOM 867 C C . ASP A 1 112 ? 1.660 -5.094 4.716 1.00 84.25 112 ASP A C 1
ATOM 869 O O . ASP A 1 112 ? 2.736 -5.682 4.782 1.00 84.25 112 ASP A O 1
ATOM 873 N N . LEU A 1 113 ? 0.825 -5.243 3.680 1.00 86.12 113 LEU A N 1
ATOM 874 C CA . LEU A 1 113 ? 1.141 -5.995 2.464 1.00 86.12 113 LEU A CA 1
ATOM 875 C C . LEU A 1 113 ? 1.533 -5.102 1.282 1.00 86.12 113 LEU A C 1
ATOM 877 O O . LEU A 1 113 ? 1.945 -5.620 0.246 1.00 86.12 113 LEU A O 1
ATOM 881 N N . GLY A 1 114 ? 1.349 -3.787 1.394 1.00 90.50 114 GLY A N 1
ATOM 882 C CA . GLY A 1 114 ? 1.615 -2.862 0.300 1.00 90.50 114 GLY A CA 1
ATOM 883 C C . GLY A 1 114 ? 0.714 -3.064 -0.926 1.00 90.50 114 GLY A C 1
ATOM 884 O O . GLY A 1 114 ? 1.099 -2.708 -2.034 1.00 90.50 114 GLY A O 1
ATOM 885 N N . ILE A 1 115 ? -0.483 -3.639 -0.784 1.00 92.31 115 ILE A N 1
ATOM 886 C CA . ILE A 1 115 ? -1.396 -3.865 -1.918 1.00 92.31 115 ILE A CA 1
ATOM 887 C C . ILE A 1 115 ? -2.802 -3.367 -1.623 1.00 92.31 115 ILE A C 1
ATOM 889 O O . ILE A 1 115 ? -3.240 -3.327 -0.472 1.00 92.31 115 ILE A O 1
ATOM 893 N N . THR A 1 116 ? -3.539 -3.050 -2.683 1.00 95.00 116 THR A N 1
ATOM 894 C CA . THR A 1 116 ? -4.995 -2.939 -2.611 1.00 95.00 116 THR A CA 1
ATOM 895 C C . THR A 1 116 ? -5.692 -4.182 -3.151 1.00 95.00 116 THR A C 1
ATOM 897 O O . THR A 1 116 ? -5.154 -4.935 -3.980 1.00 95.00 116 THR A O 1
ATOM 900 N N . VAL A 1 117 ? -6.920 -4.367 -2.679 1.00 93.81 117 VAL A N 1
ATOM 901 C CA . VAL A 1 117 ? -7.827 -5.451 -3.041 1.00 93.81 117 VAL A CA 1
ATOM 902 C C . VAL A 1 117 ? -9.210 -4.874 -3.339 1.00 93.81 117 VAL A C 1
ATOM 904 O O . VAL A 1 117 ? -9.563 -3.845 -2.757 1.00 93.81 117 VAL A O 1
ATOM 907 N N . PRO A 1 118 ? -10.019 -5.512 -4.200 1.00 95.19 118 PRO A N 1
ATOM 908 C CA . PRO A 1 118 ? -11.398 -5.089 -4.399 1.00 95.19 118 PRO A CA 1
ATOM 909 C C . PRO A 1 118 ? -12.176 -5.134 -3.081 1.00 95.19 118 PRO A C 1
ATOM 911 O O . PRO A 1 118 ? -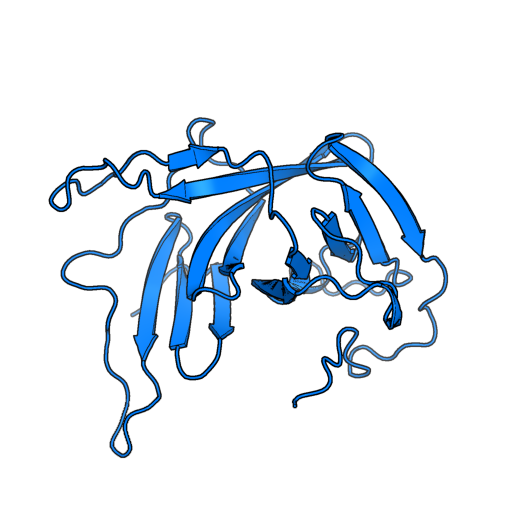12.033 -6.075 -2.292 1.00 95.19 118 PRO A O 1
ATOM 914 N N . ALA A 1 119 ? -13.021 -4.135 -2.850 1.00 92.44 119 ALA A N 1
ATOM 915 C CA . ALA A 1 119 ? -13.976 -4.171 -1.761 1.00 92.44 119 ALA A CA 1
ATOM 916 C C . ALA A 1 119 ? -14.925 -5.357 -1.940 1.00 92.44 119 ALA A C 1
ATOM 918 O O . ALA A 1 119 ? -15.322 -5.727 -3.046 1.00 92.44 119 ALA A O 1
ATOM 919 N N . ASN A 1 120 ? -15.292 -5.972 -0.824 1.00 90.50 120 ASN A N 1
ATOM 920 C CA . ASN A 1 120 ? -16.136 -7.150 -0.826 1.00 90.50 120 ASN A CA 1
ATOM 921 C C . ASN A 1 120 ? -16.962 -7.177 0.455 1.00 90.50 120 ASN A C 1
ATOM 923 O O . ASN A 1 120 ? -16.485 -7.572 1.521 1.00 90.50 120 ASN A O 1
ATOM 927 N N . HIS A 1 121 ? -18.228 -6.783 0.333 1.00 85.81 121 HIS A N 1
ATOM 928 C CA . HIS A 1 121 ? -19.163 -6.751 1.453 1.00 85.81 121 HIS A CA 1
ATOM 929 C C . HIS A 1 121 ? -19.404 -8.132 2.073 1.00 85.81 121 HIS A C 1
ATOM 931 O O . HIS A 1 121 ? -19.562 -8.215 3.289 1.00 85.81 121 HIS A O 1
ATOM 937 N N . ALA A 1 122 ? -19.375 -9.207 1.278 1.00 85.62 122 ALA A N 1
ATOM 938 C CA . ALA A 1 122 ? -19.541 -10.570 1.785 1.00 85.62 122 ALA A CA 1
ATOM 939 C C . ALA A 1 122 ? -18.353 -11.015 2.656 1.00 85.62 122 ALA A C 1
ATOM 941 O O . ALA A 1 122 ? -18.536 -11.791 3.589 1.00 85.62 122 ALA A O 1
ATOM 942 N N . LEU A 1 123 ? -17.155 -10.483 2.389 1.00 82.69 123 LEU A N 1
ATOM 943 C CA . LEU A 1 123 ? -15.945 -10.708 3.190 1.00 82.69 123 LEU A CA 1
ATOM 944 C C . LEU A 1 123 ? -15.702 -9.611 4.243 1.00 82.69 123 LEU A C 1
ATOM 946 O O . LEU A 1 123 ? -14.701 -9.651 4.954 1.00 82.69 123 LEU A O 1
ATOM 950 N N . GLY A 1 124 ? -16.586 -8.614 4.346 1.00 84.00 124 GLY A N 1
ATOM 951 C CA . GLY A 1 124 ? -16.429 -7.484 5.267 1.00 84.00 124 GLY A CA 1
ATOM 952 C C . GLY A 1 124 ? -15.316 -6.492 4.894 1.00 84.00 124 GLY A C 1
ATOM 953 O O . GLY A 1 124 ? -14.932 -5.671 5.732 1.00 84.00 124 GLY A O 1
ATOM 954 N N . ILE A 1 125 ? -14.814 -6.542 3.656 1.00 88.62 125 ILE A N 1
ATOM 955 C CA . ILE A 1 125 ? -13.807 -5.617 3.124 1.00 88.62 125 ILE A CA 1
ATOM 956 C C . ILE A 1 125 ? -14.522 -4.345 2.663 1.00 88.62 125 ILE A C 1
ATOM 958 O O . ILE A 1 125 ? -15.287 -4.369 1.697 1.00 88.62 125 ILE A O 1
ATOM 962 N N . GLN A 1 126 ? -14.300 -3.241 3.375 1.00 91.62 126 GLN A N 1
ATOM 963 C CA . GLN A 1 126 ? -14.973 -1.968 3.124 1.00 91.62 126 GLN A CA 1
ATOM 964 C C . GLN A 1 126 ? -14.241 -1.157 2.042 1.00 91.62 126 GLN A C 1
ATOM 966 O O . GLN A 1 126 ? -13.019 -1.022 2.127 1.00 91.62 126 GLN A O 1
ATOM 971 N N . PRO A 1 127 ? -14.952 -0.572 1.063 1.00 95.50 127 PRO A N 1
ATOM 972 C CA . PRO A 1 127 ? -14.325 0.287 0.064 1.00 95.50 127 PRO A CA 1
ATOM 973 C C . PRO A 1 127 ? -13.767 1.547 0.715 1.00 95.50 127 PRO A C 1
ATOM 975 O O . PRO A 1 127 ? -14.255 1.999 1.755 1.00 95.50 127 PRO A O 1
ATOM 978 N N . ASN A 1 128 ? -12.765 2.138 0.076 1.00 96.38 128 ASN A N 1
ATOM 979 C CA . ASN A 1 128 ? -12.162 3.394 0.487 1.00 96.38 128 ASN A CA 1
ATOM 980 C C . ASN A 1 128 ? -11.602 3.386 1.925 1.00 96.38 128 ASN A C 1
ATOM 982 O O . ASN A 1 128 ? -11.710 4.370 2.668 1.00 96.38 128 ASN A O 1
ATOM 986 N N . THR A 1 129 ? -11.018 2.256 2.334 1.00 94.94 129 THR A N 1
ATOM 987 C CA . THR A 1 129 ? -10.425 2.086 3.666 1.00 94.94 129 THR A CA 1
ATOM 988 C C . THR A 1 129 ? -8.998 1.546 3.617 1.00 94.94 129 THR A C 1
ATOM 990 O O . THR A 1 129 ? -8.592 0.887 2.663 1.00 94.94 129 THR A O 1
ATOM 993 N N . ILE A 1 130 ? -8.234 1.836 4.669 1.00 93.88 130 ILE A N 1
ATOM 994 C CA . ILE A 1 130 ? -6.893 1.315 4.922 1.00 93.88 130 ILE A CA 1
ATOM 995 C C . ILE A 1 130 ? -6.957 0.409 6.148 1.00 93.88 130 ILE A C 1
ATOM 997 O O . ILE A 1 130 ? -7.299 0.856 7.244 1.00 93.88 130 ILE A O 1
ATOM 1001 N N . TYR A 1 131 ? -6.580 -0.847 5.968 1.00 91.12 131 TYR A N 1
ATOM 1002 C CA . TYR A 1 131 ? -6.380 -1.809 7.036 1.00 91.12 131 TYR A CA 1
ATOM 1003 C C . TYR A 1 131 ? -4.894 -1.886 7.383 1.00 91.12 131 TYR A C 1
ATOM 1005 O O . TYR A 1 131 ? -4.046 -2.031 6.500 1.00 91.12 131 TYR A O 1
ATOM 1013 N N . PHE A 1 132 ? -4.566 -1.792 8.669 1.00 85.75 132 PHE A N 1
ATOM 1014 C CA . PHE A 1 132 ? -3.180 -1.807 9.134 1.00 85.75 132 PHE A CA 1
ATOM 1015 C C . PHE A 1 132 ? -3.062 -2.360 10.550 1.00 85.75 132 PHE A C 1
ATOM 1017 O O . PHE A 1 132 ? -3.965 -2.211 11.376 1.00 85.75 132 PHE A O 1
ATOM 1024 N N . THR A 1 133 ? -1.915 -2.953 10.864 1.00 79.69 133 THR A N 1
ATOM 1025 C CA . THR A 1 133 ? -1.570 -3.313 12.238 1.00 79.69 133 THR A CA 1
ATOM 1026 C C . THR A 1 133 ? -1.106 -2.086 13.019 1.00 79.69 133 THR A C 1
ATOM 1028 O O . THR A 1 133 ? -0.250 -1.308 12.581 1.00 79.69 133 THR A O 1
ATOM 1031 N N . ARG A 1 134 ? -1.658 -1.902 14.223 1.00 69.62 134 ARG A N 1
ATOM 1032 C CA . ARG A 1 134 ? -1.411 -0.713 15.055 1.00 69.62 134 ARG A CA 1
ATOM 1033 C C . ARG A 1 134 ? 0.059 -0.524 15.461 1.00 69.62 134 ARG A C 1
ATOM 1035 O O . ARG A 1 134 ? 0.473 0.598 15.732 1.00 69.62 134 ARG A O 1
ATOM 1042 N N . HIS A 1 135 ? 0.862 -1.591 15.462 1.00 62.59 135 HIS A N 1
ATOM 1043 C CA . HIS A 1 135 ? 2.176 -1.614 16.119 1.00 62.59 135 HIS A CA 1
ATOM 1044 C C . HIS A 1 135 ? 3.403 -1.709 15.201 1.00 62.59 135 HIS A C 1
ATOM 1046 O O . HIS A 1 135 ? 4.463 -2.120 15.664 1.00 62.59 135 HIS A O 1
ATOM 1052 N N . ASN A 1 136 ? 3.301 -1.313 13.925 1.00 55.97 136 ASN A N 1
ATOM 1053 C CA . ASN A 1 136 ? 4.439 -1.245 12.988 1.00 55.97 136 ASN A CA 1
ATOM 1054 C C . ASN A 1 136 ? 5.368 -2.478 13.092 1.00 55.97 136 ASN A C 1
ATOM 1056 O O . ASN A 1 136 ? 6.584 -2.368 13.289 1.00 55.97 136 ASN A O 1
ATOM 1060 N N . ARG A 1 137 ? 4.740 -3.666 13.047 1.00 48.03 137 ARG A N 1
ATOM 1061 C CA . ARG A 1 137 ? 5.289 -4.976 13.451 1.00 48.03 137 ARG A CA 1
ATOM 1062 C C . ARG A 1 137 ? 6.688 -5.259 12.899 1.00 48.03 137 ARG A C 1
ATOM 1064 O O . ARG A 1 137 ? 7.494 -5.919 13.553 1.00 48.03 137 ARG A O 1
ATOM 1071 N N . VAL A 1 138 ? 6.965 -4.762 11.697 1.00 47.22 138 VAL A N 1
ATOM 1072 C CA . VAL A 1 138 ? 8.185 -5.058 10.946 1.00 47.22 138 VAL A CA 1
ATOM 1073 C C . VAL A 1 138 ? 9.395 -4.290 11.485 1.00 47.22 138 VAL A C 1
ATOM 1075 O O . VAL A 1 138 ? 10.493 -4.843 11.509 1.00 47.22 138 VAL A O 1
ATOM 1078 N N . ARG A 1 139 ? 9.219 -3.054 11.978 1.00 47.00 139 ARG A N 1
ATOM 1079 C CA . ARG A 1 139 ? 10.357 -2.217 12.402 1.00 47.00 139 ARG A CA 1
ATOM 1080 C C . ARG A 1 139 ? 10.882 -2.553 13.798 1.00 47.00 139 ARG A C 1
ATOM 1082 O O . ARG A 1 139 ? 12.085 -2.450 14.011 1.00 47.00 139 ARG A O 1
ATOM 1089 N N . TYR A 1 140 ? 10.025 -2.977 14.732 1.00 48.06 140 TYR A N 1
ATOM 1090 C CA . TYR A 1 140 ? 10.411 -3.036 16.153 1.00 48.06 140 TYR A CA 1
ATOM 1091 C C . TYR A 1 140 ? 10.495 -4.440 16.774 1.00 48.06 140 TYR A C 1
ATOM 1093 O O . TYR A 1 140 ? 11.014 -4.558 17.878 1.00 48.06 140 TYR A O 1
ATOM 1101 N N . ARG A 1 141 ? 10.050 -5.515 16.096 1.00 50.53 141 ARG A N 1
ATOM 1102 C CA . ARG A 1 141 ? 10.104 -6.913 16.606 1.00 50.53 141 ARG A CA 1
ATOM 1103 C C . ARG A 1 141 ? 9.604 -7.092 18.058 1.00 50.53 141 ARG A C 1
ATOM 1105 O O . ARG A 1 141 ? 10.082 -7.973 18.767 1.00 50.53 141 ARG A O 1
ATOM 1112 N N . VAL A 1 142 ? 8.639 -6.290 18.510 1.00 49.19 142 VAL A N 1
ATOM 1113 C CA . VAL A 1 142 ? 8.062 -6.412 19.860 1.00 49.19 142 VAL A CA 1
ATOM 1114 C C . VAL A 1 142 ? 6.731 -7.163 19.787 1.00 49.19 142 VAL A C 1
ATOM 1116 O O . VAL A 1 142 ? 5.931 -6.923 18.879 1.00 49.19 142 VAL A O 1
ATOM 1119 N N . SER A 1 143 ? 6.485 -8.080 20.730 1.00 48.34 143 SER A N 1
ATOM 1120 C CA . SER A 1 143 ? 5.195 -8.765 20.853 1.00 48.34 143 SER A CA 1
ATOM 1121 C C . SER A 1 143 ? 4.184 -7.847 21.540 1.00 48.34 143 SER A C 1
ATOM 1123 O O . SER A 1 143 ? 4.057 -7.845 22.761 1.00 48.34 143 SER A O 1
ATOM 1125 N N . PHE A 1 144 ? 3.480 -7.043 20.756 1.00 54.31 144 PHE A N 1
ATOM 1126 C CA . PHE A 1 144 ? 2.255 -6.405 21.225 1.00 54.31 144 PHE A CA 1
ATOM 1127 C C . PHE A 1 144 ? 1.047 -7.233 20.802 1.00 54.31 144 PHE A C 1
ATOM 1129 O O . PHE A 1 144 ? 1.108 -7.958 19.799 1.00 54.31 144 PHE A O 1
ATOM 1136 N N . ASP A 1 145 ? -0.039 -7.104 21.566 1.00 57.72 145 ASP A N 1
ATOM 1137 C CA . ASP A 1 145 ? -1.350 -7.601 21.171 1.00 57.72 145 ASP A CA 1
ATOM 1138 C C . ASP A 1 145 ? -1.657 -7.110 19.755 1.00 57.72 145 ASP A C 1
ATOM 1140 O O . ASP A 1 145 ? -1.589 -5.920 19.440 1.00 57.72 145 ASP A O 1
ATOM 1144 N N . LEU A 1 146 ? -1.911 -8.063 18.861 1.00 63.53 146 LEU A N 1
ATOM 1145 C CA . LEU A 1 146 ? -2.258 -7.764 17.484 1.00 63.53 146 LEU A CA 1
ATOM 1146 C C . LEU A 1 146 ? -3.616 -7.064 17.459 1.00 63.53 146 LEU A C 1
ATOM 1148 O O . LEU A 1 146 ? -4.650 -7.674 17.732 1.00 63.53 146 LEU A O 1
ATOM 1152 N N . GLU A 1 147 ? -3.591 -5.792 17.091 1.00 73.19 147 GLU A N 1
ATOM 1153 C CA . GLU A 1 147 ? -4.777 -4.991 16.837 1.00 73.19 147 GLU A CA 1
ATOM 1154 C C . GLU A 1 147 ? -4.763 -4.561 15.366 1.00 73.19 147 GLU A C 1
ATOM 1156 O O . GLU A 1 147 ? -3.813 -3.910 14.907 1.00 73.19 147 GLU A O 1
ATOM 1161 N N . ILE A 1 148 ? -5.798 -4.963 14.622 1.00 79.44 148 ILE A N 1
ATOM 1162 C CA . ILE A 1 148 ? -6.043 -4.459 13.266 1.00 79.44 148 ILE A CA 1
ATOM 1163 C C . ILE A 1 148 ? -6.919 -3.217 13.385 1.00 79.44 148 ILE A C 1
ATOM 1165 O O . ILE A 1 148 ? -8.006 -3.253 13.966 1.00 79.44 148 ILE A O 1
ATOM 1169 N N . CYS A 1 149 ? -6.444 -2.127 12.800 1.00 85.25 149 CYS A N 1
ATOM 1170 C CA . CYS A 1 149 ? -7.161 -0.872 12.694 1.00 85.25 149 CYS A CA 1
ATOM 1171 C C . CYS A 1 149 ? -7.686 -0.694 11.270 1.00 85.25 149 CYS A C 1
ATOM 1173 O O . CYS A 1 149 ? -7.022 -1.068 10.301 1.00 85.25 149 CYS A O 1
ATOM 1175 N N . VAL A 1 150 ? -8.859 -0.075 11.154 1.00 90.06 150 VAL A N 1
ATOM 1176 C CA . VAL A 1 150 ? -9.456 0.317 9.874 1.00 90.06 150 VAL A CA 1
ATOM 1177 C C . VAL A 1 150 ? -9.599 1.830 9.848 1.00 90.06 150 VAL A C 1
ATOM 1179 O O . VAL A 1 150 ? -10.279 2.409 10.697 1.00 90.06 150 VAL A O 1
ATOM 1182 N N . PHE A 1 151 ? -8.965 2.467 8.872 1.00 91.94 151 PHE A N 1
ATOM 1183 C CA . PHE A 1 151 ? -9.029 3.902 8.627 1.00 91.94 151 PHE A CA 1
ATOM 1184 C C . PHE A 1 151 ? -9.865 4.176 7.381 1.00 91.94 151 PHE A C 1
ATOM 1186 O O . PHE A 1 151 ? -9.658 3.547 6.349 1.00 91.94 151 PHE A O 1
ATOM 1193 N N . ASN A 1 152 ? -10.805 5.109 7.459 1.00 94.06 152 ASN A N 1
ATOM 1194 C CA . ASN A 1 152 ? -11.587 5.550 6.313 1.00 94.06 152 ASN A CA 1
ATOM 1195 C C . ASN A 1 152 ? -10.898 6.745 5.648 1.00 94.06 152 ASN A C 1
ATOM 1197 O O . ASN A 1 152 ? -10.639 7.758 6.301 1.00 94.06 152 ASN A O 1
ATOM 1201 N N . VAL A 1 153 ? -10.604 6.620 4.353 1.00 94.19 153 VAL A N 1
ATOM 1202 C CA . VAL A 1 153 ? -9.837 7.629 3.610 1.00 94.19 153 VAL A CA 1
ATOM 1203 C C . VAL A 1 153 ? -10.649 8.912 3.417 1.00 94.19 153 VAL A C 1
ATOM 1205 O O . VAL A 1 153 ? -10.112 9.996 3.624 1.00 94.19 153 VAL A O 1
ATOM 1208 N N . ALA A 1 154 ? -11.948 8.802 3.114 1.00 91.31 154 ALA A N 1
ATOM 1209 C CA . ALA A 1 154 ? -12.811 9.965 2.894 1.00 91.31 154 ALA A CA 1
ATOM 1210 C C . ALA A 1 154 ? -13.029 10.792 4.169 1.00 91.31 154 ALA A C 1
ATOM 1212 O O . ALA A 1 154 ? -12.943 12.017 4.134 1.00 91.31 154 ALA A O 1
ATOM 1213 N N . THR A 1 155 ? -13.309 10.144 5.303 1.00 91.06 155 THR A N 1
ATOM 1214 C CA . THR A 1 155 ? -13.553 10.852 6.571 1.00 91.06 155 THR A CA 1
ATOM 1215 C C . THR A 1 155 ? -12.268 11.185 7.321 1.00 91.06 155 THR A C 1
ATOM 1217 O O . THR A 1 155 ? -12.312 11.943 8.286 1.00 91.06 155 THR A O 1
ATOM 1220 N N . LYS A 1 156 ? -11.129 10.623 6.899 1.00 89.81 156 LYS A N 1
ATOM 1221 C CA . LYS A 1 156 ? -9.817 10.731 7.554 1.00 89.81 156 LYS A CA 1
ATOM 1222 C C . LYS A 1 156 ? -9.843 10.307 9.033 1.00 89.81 156 LYS A C 1
ATOM 1224 O O . LYS A 1 156 ? -9.144 10.878 9.870 1.00 89.81 156 LYS A O 1
ATOM 1229 N N . THR A 1 157 ? -10.635 9.282 9.363 1.00 88.56 157 THR A N 1
ATOM 1230 C CA . THR A 1 157 ? -10.807 8.780 10.738 1.00 88.56 157 THR A CA 1
ATOM 1231 C C . THR A 1 157 ? -10.586 7.276 10.850 1.00 88.56 157 THR A C 1
ATOM 1233 O O . THR A 1 157 ? -10.852 6.511 9.924 1.00 88.56 157 THR A O 1
ATOM 1236 N N . ILE A 1 158 ? -10.123 6.833 12.022 1.00 85.12 158 ILE A N 1
ATOM 1237 C CA . ILE A 1 158 ? -10.134 5.413 12.386 1.00 85.12 158 ILE A CA 1
ATOM 1238 C C . ILE A 1 158 ? -11.568 5.052 12.773 1.00 85.12 158 ILE A C 1
ATOM 1240 O O . ILE A 1 158 ? -12.155 5.684 13.647 1.00 85.12 158 ILE A O 1
ATOM 1244 N N . ILE A 1 159 ? -12.136 4.056 12.099 1.00 84.19 159 ILE A N 1
ATOM 1245 C CA . ILE A 1 159 ? -13.547 3.677 12.251 1.00 84.19 159 ILE A CA 1
ATOM 1246 C C . ILE A 1 159 ? -13.733 2.362 13.000 1.00 84.19 159 ILE A C 1
ATOM 1248 O O . ILE A 1 159 ? -14.803 2.123 13.556 1.00 84.19 159 ILE A O 1
ATOM 1252 N N . LYS A 1 160 ? -12.720 1.490 13.005 1.00 78.75 160 LYS A N 1
ATOM 1253 C CA . LYS A 1 160 ? -12.780 0.204 13.700 1.00 78.75 160 LYS A CA 1
ATOM 1254 C C . LYS A 1 160 ? -11.430 -0.165 14.282 1.00 78.75 160 LYS A C 1
ATOM 1256 O O . LYS A 1 160 ? -10.399 -0.055 13.620 1.00 78.75 160 LYS A O 1
ATOM 1261 N N . HIS A 1 161 ? -11.510 -0.676 15.498 1.00 71.75 161 HIS A N 1
ATOM 1262 C CA . HIS A 1 161 ? -10.468 -1.411 16.182 1.00 71.75 161 HIS A CA 1
ATOM 1263 C C . HIS A 1 161 ? -10.955 -2.852 16.282 1.00 71.75 161 HIS A C 1
ATOM 1265 O O . HIS A 1 161 ? -12.067 -3.092 16.755 1.00 71.75 161 HIS A O 1
ATOM 1271 N N . LEU A 1 162 ? -10.165 -3.800 15.791 1.00 68.19 162 LEU A N 1
ATOM 1272 C CA . LEU A 1 162 ? -10.419 -5.227 15.955 1.00 68.19 162 LEU A CA 1
ATOM 1273 C C . LEU A 1 162 ? -9.464 -5.742 17.042 1.00 68.19 162 LEU A C 1
ATOM 1275 O O . LEU A 1 162 ? -8.363 -6.197 16.713 1.00 68.19 162 LEU A O 1
ATOM 1279 N N . PRO A 1 163 ? -9.830 -5.605 18.334 1.00 58.38 163 PRO A N 1
ATOM 1280 C CA . PRO A 1 163 ? -9.023 -6.122 19.428 1.00 58.38 163 PRO A CA 1
ATOM 1281 C C . PRO A 1 163 ? -9.056 -7.658 19.449 1.00 58.38 163 PRO A C 1
ATOM 1283 O O . PRO A 1 163 ? -10.008 -8.280 18.982 1.00 58.38 163 PRO A O 1
ATOM 1286 N N . HIS A 1 164 ? -8.031 -8.257 20.060 1.00 56.03 164 HIS A N 1
ATOM 1287 C CA . HIS A 1 164 ? -7.942 -9.689 20.389 1.00 56.03 164 HIS A CA 1
ATOM 1288 C C . HIS A 1 164 ? -7.606 -10.669 19.257 1.00 56.03 164 HIS A C 1
ATOM 1290 O O . HIS A 1 164 ? -8.100 -11.795 19.227 1.00 56.03 164 HIS A O 1
ATOM 1296 N N . LEU A 1 165 ? -6.626 -10.333 18.421 1.00 57.88 165 LEU A N 1
ATOM 1297 C CA . LEU A 1 165 ? -5.925 -11.332 17.603 1.00 57.88 165 LEU A CA 1
ATOM 1298 C C . LEU A 1 165 ? -4.752 -11.987 18.364 1.00 57.88 165 LEU A C 1
ATOM 1300 O O . LEU A 1 165 ? -3.871 -12.580 17.752 1.00 57.88 165 LEU A O 1
ATOM 1304 N N . ALA A 1 166 ? -4.723 -11.889 19.700 1.00 48.75 166 ALA A N 1
ATOM 1305 C CA . ALA A 1 166 ? -3.611 -12.292 20.574 1.00 48.75 166 ALA A CA 1
ATOM 1306 C C . ALA A 1 166 ? -3.189 -13.772 20.442 1.00 48.75 166 ALA A C 1
ATOM 1308 O O . ALA A 1 166 ? -2.054 -14.120 20.754 1.00 48.75 166 ALA A O 1
ATOM 1309 N N . ASN A 1 167 ? -4.074 -14.632 19.929 1.00 53.59 167 ASN A N 1
ATOM 1310 C CA . ASN A 1 167 ? -3.785 -16.050 19.694 1.00 53.59 167 ASN A CA 1
ATOM 1311 C C . ASN A 1 167 ? -3.236 -16.351 18.288 1.00 53.59 167 ASN A C 1
ATOM 1313 O O . ASN A 1 167 ? -2.891 -17.499 18.011 1.00 53.59 167 ASN A O 1
ATOM 1317 N N . LEU A 1 168 ? -3.158 -15.355 17.400 1.00 55.66 168 LEU A N 1
ATOM 1318 C CA . LEU A 1 168 ? -2.621 -15.529 16.053 1.00 55.66 168 LEU A CA 1
ATOM 1319 C C . LEU A 1 168 ? -1.096 -15.509 16.097 1.00 55.66 168 LEU A C 1
ATOM 1321 O O . LEU A 1 168 ? -0.451 -14.522 16.472 1.00 55.66 168 LEU A O 1
ATOM 1325 N N . LYS A 1 169 ? -0.499 -16.627 15.695 1.00 53.62 169 LYS A N 1
ATOM 1326 C CA . LYS A 1 169 ? 0.945 -16.751 15.544 1.00 53.62 169 LYS A CA 1
ATOM 1327 C C . LYS A 1 169 ? 1.400 -15.776 14.456 1.00 53.62 169 LYS A C 1
ATOM 1329 O O . LYS A 1 169 ? 0.683 -15.545 13.490 1.00 53.62 169 LYS A O 1
ATOM 1334 N N . PRO A 1 170 ? 2.630 -15.247 14.518 1.00 48.81 170 PRO A N 1
ATOM 1335 C CA . PRO A 1 170 ? 3.186 -14.411 13.450 1.00 48.81 170 PRO A CA 1
ATOM 1336 C C . PRO A 1 170 ? 3.168 -15.048 12.046 1.00 48.81 170 PRO A C 1
ATOM 1338 O O . PRO A 1 170 ? 3.290 -14.328 11.063 1.00 48.81 170 PRO A O 1
ATOM 1341 N N . ARG A 1 171 ? 3.037 -16.382 11.958 1.00 48.12 171 ARG A N 1
ATOM 1342 C CA . ARG A 1 171 ? 2.898 -17.154 10.710 1.00 48.12 171 ARG A CA 1
ATOM 1343 C C . ARG A 1 171 ? 1.451 -17.319 10.239 1.00 48.12 171 ARG A C 1
ATOM 1345 O O . ARG A 1 171 ? 1.244 -17.734 9.104 1.00 48.12 171 ARG A O 1
ATOM 1352 N N . ASP A 1 172 ? 0.482 -17.014 11.093 1.00 51.72 172 ASP A N 1
ATOM 1353 C CA . ASP A 1 172 ? -0.933 -17.027 10.750 1.00 51.72 172 ASP A CA 1
ATOM 1354 C C . ASP A 1 172 ? -1.177 -15.738 9.958 1.00 51.72 172 ASP A C 1
ATOM 1356 O O . ASP A 1 172 ? -1.449 -14.673 10.512 1.00 51.72 172 ASP A O 1
ATOM 1360 N N . ALA A 1 173 ? -0.892 -15.814 8.656 1.00 50.72 173 ALA A N 1
ATOM 1361 C CA . ALA A 1 173 ? -0.939 -14.695 7.729 1.00 50.72 173 ALA A CA 1
ATOM 1362 C C . ALA A 1 173 ? -2.289 -13.973 7.852 1.00 50.72 173 ALA A C 1
ATOM 1364 O O . ALA A 1 173 ? -3.346 -14.555 7.631 1.00 50.72 173 ALA A O 1
ATOM 1365 N N . LEU A 1 174 ? -2.255 -12.694 8.229 1.00 58.75 174 LEU A N 1
ATOM 1366 C CA . LEU A 1 174 ? -3.453 -11.919 8.581 1.00 58.75 174 LEU A CA 1
ATOM 1367 C C . LEU A 1 174 ? -4.300 -11.484 7.375 1.00 58.75 174 LEU A C 1
ATOM 1369 O O . LEU A 1 174 ? -5.255 -10.735 7.543 1.00 58.75 174 LEU A O 1
ATOM 1373 N N . TRP A 1 175 ? -3.972 -11.954 6.173 1.00 58.62 175 TRP A N 1
ATOM 1374 C CA . TRP A 1 175 ? -4.636 -11.571 4.932 1.00 58.62 175 TRP A CA 1
ATOM 1375 C C . TRP A 1 175 ? -4.559 -12.729 3.932 1.00 58.62 175 TRP A C 1
ATOM 1377 O O . TRP A 1 175 ? -3.763 -12.711 2.995 1.00 58.62 175 TRP A O 1
ATOM 1387 N N . PHE A 1 176 ? -5.359 -13.774 4.140 1.00 45.38 176 PHE A N 1
ATOM 1388 C CA . PHE A 1 176 ? -5.626 -14.729 3.067 1.00 45.38 176 PHE A CA 1
ATOM 1389 C C . PHE A 1 176 ? -6.658 -14.097 2.136 1.00 45.38 176 PHE A C 1
ATOM 1391 O O . PHE A 1 176 ? -7.831 -13.982 2.489 1.00 45.38 176 PHE A O 1
ATOM 1398 N N . LEU A 1 177 ? -6.224 -13.663 0.955 1.00 41.09 177 LEU A N 1
ATOM 1399 C CA . LEU A 1 177 ? -7.150 -13.412 -0.143 1.00 41.09 177 LEU A CA 1
ATOM 1400 C C . LEU A 1 177 ? -7.466 -14.766 -0.781 1.00 41.09 177 LEU A C 1
ATOM 1402 O O . LEU A 1 177 ? -6.526 -15.499 -1.103 1.00 41.09 177 LEU A O 1
ATOM 1406 N N . PRO A 1 178 ? -8.744 -15.139 -0.966 1.00 32.25 178 PRO A N 1
ATOM 1407 C CA . PRO A 1 178 ? -9.055 -16.251 -1.844 1.00 32.25 178 PRO A CA 1
ATOM 1408 C C . PRO A 1 178 ? -8.568 -15.879 -3.249 1.00 32.25 178 PRO A C 1
ATOM 1410 O O . PRO A 1 178 ? -9.012 -14.889 -3.825 1.00 32.25 178 PRO A O 1
ATOM 1413 N N . MET A 1 179 ? -7.614 -16.647 -3.772 1.00 34.72 179 MET A N 1
ATOM 1414 C CA . MET A 1 179 ? -7.272 -16.608 -5.191 1.00 34.72 179 MET A CA 1
ATOM 1415 C C . MET A 1 179 ? -8.420 -17.290 -5.943 1.00 34.72 179 MET A C 1
ATOM 1417 O O . MET A 1 179 ? -8.680 -18.471 -5.706 1.00 34.72 179 MET A O 1
ATOM 1421 N N . THR A 1 180 ? -9.125 -16.543 -6.790 1.00 38.06 180 THR A N 1
ATOM 1422 C CA . THR A 1 180 ? -9.949 -17.096 -7.878 1.00 38.06 180 THR A CA 1
ATOM 1423 C C . THR A 1 180 ? -9.152 -17.086 -9.163 1.00 38.06 180 THR A C 1
ATOM 1425 O O . THR A 1 180 ? -8.565 -16.014 -9.437 1.00 38.06 180 THR A O 1
#

Radius of gyration: 16.75 Å; chains: 1; bounding box: 44×36×40 Å

pLDDT: mean 77.4, std 16.01, range [32.25, 96.38]

Foldseek 3Di:
DQPAWDAWADDDQWIWTAGPQQFIWIWGRPDPVGIDTPCPPARAHAAAPVGDQPDWYWAAEPVRFIKIKGWDADPLDIFIWIWGFDPPFDPPDSHTYIDTDLFPAQWEAARVNRYIDGADVVVPRHGQKYWDWSPPCVPPVDDDFTWIWIAHSNVRDTDDIDGDPNVQDPPNPPDDDPDD

Secondary structure (DSSP, 8-state):
--TTEEEEEEETTEEEEEETT-BEEEEE---TT--EE-S-SS--B---TT---S-EEEEE-TT--EEEEEEEEETTEEEEEEEEE-TTS-TT-SSPPEEE-S--TTEEEEGGGTEEEE-BGGGTB-TTEEEEETT-HHHH-------EEEEETTTTEEEEEE---TT--TTS-S--PPP-

Organism: Arabidopsis arenosa (NCBI:txid38785)

InterPro domains:
  IPR005174 KIB1-4, beta-propeller [PF03478] (4-152)
  IPR050942 Arabidopsis F-box involved in BR signaling [PTHR44259] (4-178)